Protein AF-A0A2J6HSS2-F1 (afdb_monomer_lite)

pLDDT: mean 77.93, std 13.21, range [39.97, 92.5]

Secondary structure (DSSP, 8-state):
-HHHHHHHHHHHHHTT--HHHHHHHHHHHHHHHHHHHHHHHHHHHHHT--EEEETTEEEESS------

Radius of gyration: 19.44 Å; chains: 1; bounding box: 38×19×56 Å

Sequence (68 aa):
MNTVINRIRADLKESQINIYVFLVFIPIAFLSYLFHEFGH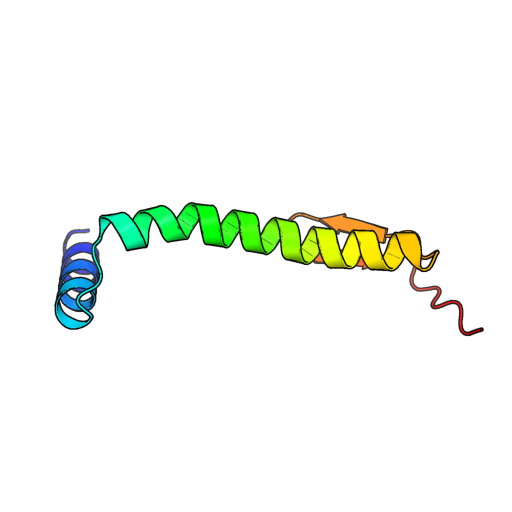WTFGEILGDDMVLSLNNAAPKSGVFSSS
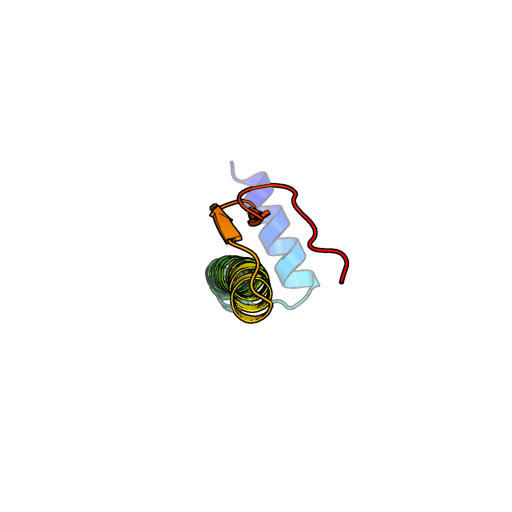
Foldseek 3Di:
DVPVVVVVVVVCVVVVHDPVVVVVVVVVVLVVLVVVQVVVQVVCVVVVFCWDGDSVHIDGPDPPPPPD

Structure (mmCIF, N/CA/C/O backbone):
data_AF-A0A2J6HSS2-F1
#
_entry.id   AF-A0A2J6HSS2-F1
#
loop_
_atom_site.group_PDB
_atom_site.id
_atom_site.type_symbol
_atom_site.label_atom_id
_atom_site.label_alt_id
_atom_site.label_comp_id
_atom_site.label_asym_id
_atom_site.label_entity_id
_atom_site.label_seq_id
_atom_site.pdbx_PDB_ins_code
_atom_site.Cartn_x
_atom_site.Cartn_y
_atom_site.Cartn_z
_atom_site.occupancy
_atom_site.B_iso_or_equiv
_atom_site.auth_seq_id
_atom_site.auth_comp_id
_atom_site.auth_asym_id
_atom_site.auth_atom_id
_atom_site.pdbx_PDB_model_num
ATOM 1 N N . MET A 1 1 ? -7.820 13.246 23.184 1.00 57.09 1 MET A N 1
ATOM 2 C CA . MET A 1 1 ? -7.591 11.910 22.583 1.00 57.09 1 MET A CA 1
ATOM 3 C C . MET A 1 1 ? -8.860 11.045 22.500 1.00 57.09 1 MET A C 1
ATOM 5 O O . MET A 1 1 ? -9.021 10.352 21.510 1.00 57.09 1 MET A O 1
ATOM 9 N N . ASN A 1 2 ? -9.808 11.125 23.449 1.00 67.12 2 ASN A N 1
ATOM 10 C CA . ASN A 1 2 ? -11.032 10.291 23.447 1.00 67.12 2 ASN A CA 1
ATOM 11 C C . ASN A 1 2 ? -12.116 10.659 22.412 1.00 67.12 2 ASN A C 1
ATOM 13 O O . ASN A 1 2 ? -12.903 9.804 22.015 1.00 67.12 2 ASN A O 1
ATOM 17 N N . THR A 1 3 ? -12.180 11.907 21.951 1.00 82.94 3 THR A N 1
ATOM 18 C CA . THR A 1 3 ? -13.258 12.386 21.066 1.00 82.94 3 THR A CA 1
ATOM 19 C C . THR A 1 3 ? -13.229 11.772 19.667 1.00 82.94 3 THR A C 1
ATOM 21 O O . THR A 1 3 ? -14.285 11.470 19.120 1.00 82.94 3 THR A O 1
ATOM 24 N N . VAL A 1 4 ? -12.043 11.541 19.101 1.00 83.25 4 VAL A N 1
ATOM 25 C CA . VAL A 1 4 ? -11.890 10.948 17.758 1.00 83.25 4 VAL A CA 1
ATOM 26 C C . VAL A 1 4 ? -12.292 9.473 17.761 1.00 83.25 4 VAL A C 1
ATOM 28 O O . VAL A 1 4 ? -13.061 9.044 16.909 1.00 83.25 4 VAL A O 1
ATOM 31 N N . ILE A 1 5 ? -11.851 8.714 18.768 1.00 84.06 5 ILE A N 1
ATOM 32 C CA . ILE A 1 5 ? -12.190 7.290 18.911 1.00 84.06 5 ILE A CA 1
ATOM 33 C C . ILE A 1 5 ? -13.703 7.105 19.083 1.00 84.06 5 ILE A C 1
ATOM 35 O O . ILE A 1 5 ? -14.286 6.195 18.497 1.00 84.06 5 ILE A O 1
ATOM 39 N N . ASN A 1 6 ? -14.350 7.983 19.854 1.00 86.81 6 ASN A N 1
ATOM 40 C CA . ASN A 1 6 ? -15.797 7.927 20.059 1.00 86.81 6 ASN A CA 1
ATOM 41 C C . ASN A 1 6 ? -16.583 8.220 18.774 1.00 86.81 6 ASN A C 1
ATOM 43 O O . ASN A 1 6 ? -17.589 7.558 18.538 1.00 86.81 6 ASN A O 1
ATOM 47 N N . ARG A 1 7 ? -16.108 9.149 17.931 1.00 86.88 7 ARG A N 1
ATOM 48 C CA . ARG A 1 7 ? -16.702 9.408 16.609 1.00 86.88 7 ARG A CA 1
ATOM 49 C C . ARG A 1 7 ? -16.563 8.204 15.683 1.00 86.88 7 ARG A C 1
ATOM 51 O O . ARG A 1 7 ? -17.569 7.709 15.206 1.00 86.88 7 ARG A O 1
ATOM 58 N N . ILE A 1 8 ? -15.359 7.641 15.561 1.00 85.25 8 ILE A N 1
ATOM 59 C CA . ILE A 1 8 ? -15.119 6.447 14.732 1.00 85.25 8 ILE A CA 1
ATOM 60 C C . ILE A 1 8 ? -16.015 5.279 15.170 1.00 85.25 8 ILE A C 1
ATOM 62 O O . ILE A 1 8 ? -16.597 4.593 14.339 1.00 85.25 8 ILE A O 1
ATOM 66 N N . ARG A 1 9 ? -16.174 5.051 16.481 1.00 83.00 9 ARG A N 1
ATOM 67 C CA . ARG A 1 9 ? -17.081 4.005 16.985 1.00 83.00 9 ARG A CA 1
ATOM 68 C C . ARG A 1 9 ? -18.550 4.281 16.669 1.00 83.00 9 ARG A C 1
ATOM 70 O O . ARG A 1 9 ? -19.280 3.324 16.419 1.00 83.00 9 ARG A O 1
ATOM 77 N N . ALA A 1 10 ? -18.986 5.539 16.729 1.00 86.00 10 ALA A N 1
ATOM 78 C CA . ALA A 1 10 ? -20.350 5.918 16.378 1.00 86.00 10 ALA A CA 1
ATOM 79 C C . ALA A 1 10 ? -20.614 5.671 14.886 1.00 86.00 10 ALA A C 1
ATOM 81 O O . ALA A 1 10 ? -21.569 4.970 14.562 1.00 86.00 10 ALA A O 1
ATOM 82 N N . ASP A 1 11 ? -19.704 6.116 14.019 1.00 85.12 11 ASP A N 1
ATOM 83 C CA . ASP A 1 11 ? -19.808 5.964 12.564 1.00 85.12 11 ASP A CA 1
ATOM 84 C C . ASP A 1 11 ? -19.804 4.484 12.144 1.00 85.12 11 ASP A C 1
ATOM 86 O O . ASP A 1 11 ? -20.605 4.059 11.310 1.00 85.12 11 ASP A O 1
ATOM 90 N N . LEU A 1 12 ? -18.950 3.659 12.766 1.00 84.19 12 LEU A N 1
ATOM 91 C CA . LEU A 1 12 ? -18.925 2.210 12.530 1.00 84.19 12 LEU A CA 1
ATOM 92 C C . LEU A 1 12 ? -20.225 1.533 12.977 1.00 84.19 12 LEU A C 1
ATOM 94 O O . LEU A 1 12 ? -20.704 0.622 12.304 1.00 84.19 12 LEU A O 1
ATOM 98 N N . LYS A 1 13 ? -20.807 1.974 14.099 1.00 84.12 13 LYS A N 1
ATOM 99 C CA . LYS A 1 13 ? -22.075 1.438 14.606 1.00 84.12 13 LYS A CA 1
ATOM 100 C C . LYS A 1 13 ? -23.250 1.828 13.708 1.00 84.12 13 LYS A C 1
ATOM 102 O O . LYS A 1 13 ? -24.097 0.978 13.449 1.00 84.12 13 LYS A O 1
ATOM 107 N N . GLU A 1 14 ? -23.293 3.073 13.239 1.00 87.50 14 GLU A N 1
ATOM 108 C CA . GLU A 1 14 ? -24.302 3.561 12.291 1.00 87.50 14 GLU A CA 1
ATOM 109 C C . GLU A 1 14 ? -24.210 2.820 10.952 1.00 87.50 14 GLU A C 1
ATOM 111 O O . GLU A 1 14 ? -25.215 2.342 10.437 1.00 87.50 14 GLU A O 1
ATOM 116 N N . SER A 1 15 ? -22.989 2.619 10.454 1.00 85.06 15 SER A N 1
ATOM 117 C CA . SER A 1 15 ? -22.725 1.901 9.201 1.00 85.06 15 SER A CA 1
ATOM 118 C C . SER A 1 15 ? -22.835 0.375 9.329 1.00 85.06 15 SER A C 1
ATOM 120 O O . SER A 1 15 ? -22.627 -0.338 8.351 1.00 85.06 15 SER A O 1
ATOM 122 N N . GLN A 1 16 ? -23.114 -0.147 10.531 1.00 88.69 16 GLN A N 1
ATOM 123 C CA . GLN A 1 16 ? -23.123 -1.583 10.853 1.00 88.69 16 GLN A CA 1
ATOM 124 C C . GLN A 1 16 ? -21.810 -2.313 10.499 1.00 88.69 16 GLN A C 1
ATOM 126 O O . GLN A 1 16 ? -21.792 -3.525 10.277 1.00 88.69 16 GLN A O 1
ATOM 131 N N . ILE A 1 17 ? -20.689 -1.590 10.474 1.00 82.38 17 ILE A N 1
ATOM 132 C CA . ILE A 1 17 ? -19.374 -2.138 10.146 1.00 82.38 17 ILE A CA 1
ATOM 133 C C . ILE A 1 17 ? -18.735 -2.686 11.418 1.00 82.38 17 ILE A C 1
ATOM 135 O O . ILE A 1 17 ? -18.547 -1.990 12.418 1.00 82.38 17 ILE A O 1
ATOM 139 N N . ASN A 1 18 ? -18.338 -3.953 11.366 1.00 87.25 18 ASN A N 1
ATOM 140 C CA . ASN A 1 18 ? -17.577 -4.564 12.440 1.00 87.25 18 ASN A CA 1
ATOM 141 C C . ASN A 1 18 ? -16.166 -3.945 12.504 1.00 87.25 18 ASN A C 1
ATOM 143 O O . ASN A 1 18 ? -15.414 -3.994 11.530 1.00 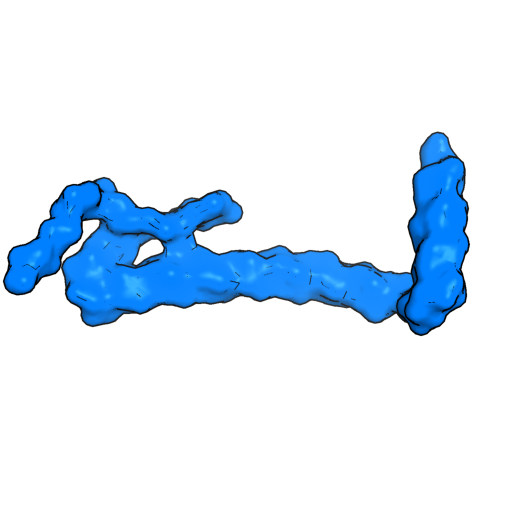87.25 18 ASN A O 1
ATOM 147 N N . ILE A 1 19 ? -15.782 -3.408 13.668 1.00 84.25 19 ILE A N 1
ATOM 148 C CA . ILE A 1 19 ? -14.453 -2.819 13.909 1.00 84.25 19 ILE A CA 1
ATOM 149 C C . ILE A 1 19 ? -13.304 -3.773 13.543 1.00 84.25 19 ILE A C 1
ATOM 151 O O . ILE A 1 19 ? -12.280 -3.323 13.038 1.00 84.25 19 ILE A O 1
ATOM 155 N N . TYR A 1 20 ? -13.468 -5.085 13.733 1.00 87.31 20 TYR A N 1
ATOM 156 C CA . TYR A 1 20 ? -12.465 -6.079 13.348 1.00 87.31 20 TYR A CA 1
ATOM 157 C C . TYR A 1 20 ? -12.304 -6.162 11.826 1.00 87.31 20 TYR A C 1
ATOM 159 O O . TYR A 1 20 ? -11.181 -6.235 11.338 1.00 87.31 20 TYR A O 1
ATOM 167 N N . VAL A 1 21 ? -13.404 -6.076 11.071 1.00 87.69 21 VAL A N 1
ATOM 168 C CA . VAL A 1 21 ? -13.375 -6.042 9.598 1.00 87.69 21 VAL A CA 1
ATOM 169 C C . VAL A 1 21 ? -12.704 -4.759 9.111 1.00 87.69 21 VAL A C 1
ATOM 171 O O . VAL A 1 21 ? -11.848 -4.811 8.232 1.00 87.69 21 VAL A O 1
ATOM 174 N N . PHE A 1 22 ? -13.024 -3.620 9.729 1.00 86.44 22 PHE A N 1
ATOM 175 C CA . PHE A 1 22 ? -12.372 -2.344 9.429 1.00 86.44 22 PHE A CA 1
ATOM 176 C C . PHE A 1 22 ? -10.853 -2.401 9.664 1.00 86.44 22 PHE A C 1
ATOM 178 O O . PHE A 1 22 ? -10.078 -1.970 8.814 1.00 86.44 22 PHE A O 1
ATOM 185 N N . LEU A 1 23 ? -10.411 -2.980 10.785 1.00 89.19 23 LEU A N 1
ATOM 186 C CA . LEU A 1 23 ? -8.984 -3.116 11.090 1.00 89.19 23 LEU A CA 1
ATOM 187 C C . LEU A 1 23 ? -8.259 -4.053 10.115 1.00 89.19 23 LEU A C 1
ATOM 189 O O . LEU A 1 23 ? -7.119 -3.777 9.758 1.00 89.19 23 LEU A O 1
ATOM 193 N N . VAL A 1 24 ? -8.913 -5.121 9.652 1.00 91.88 24 VAL A N 1
ATOM 194 C CA . VAL A 1 24 ? -8.370 -6.025 8.621 1.00 91.88 24 VAL A CA 1
ATOM 195 C C . VAL A 1 24 ? -8.259 -5.330 7.259 1.00 91.88 24 VAL A C 1
ATOM 197 O O . VAL A 1 24 ? -7.349 -5.629 6.490 1.00 91.88 24 VAL A O 1
ATOM 200 N N . PHE A 1 25 ? -9.115 -4.348 6.974 1.00 90.38 25 PHE A N 1
ATOM 201 C CA . PHE A 1 25 ? -9.037 -3.561 5.744 1.00 90.38 25 PHE A CA 1
ATOM 202 C C . PHE A 1 25 ? -7.772 -2.699 5.647 1.00 90.38 25 PHE A C 1
ATOM 204 O O . PHE A 1 25 ? -7.319 -2.425 4.540 1.00 90.38 25 PHE A O 1
ATOM 211 N N . ILE A 1 26 ? -7.168 -2.307 6.773 1.00 90.19 26 ILE A N 1
ATOM 212 C CA . ILE A 1 26 ? -5.958 -1.469 6.795 1.00 90.19 26 ILE A CA 1
ATOM 213 C C . ILE A 1 26 ? -4.773 -2.151 6.080 1.00 90.19 26 ILE A C 1
ATOM 215 O O . ILE A 1 26 ? -4.263 -1.577 5.115 1.00 90.19 26 ILE A O 1
ATOM 219 N N . PRO A 1 27 ? -4.326 -3.365 6.470 1.00 91.06 27 PRO A N 1
ATOM 220 C CA . PRO A 1 27 ? -3.252 -4.049 5.751 1.00 91.06 27 PRO A CA 1
ATOM 221 C C . PRO A 1 27 ? -3.661 -4.459 4.330 1.00 91.06 27 PRO A C 1
ATOM 223 O O . PRO A 1 27 ? -2.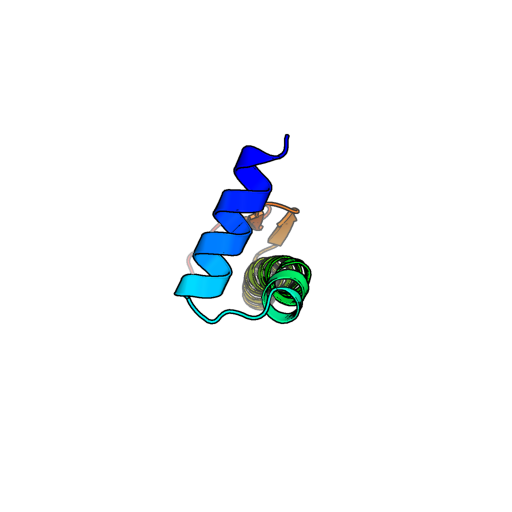819 -4.448 3.436 1.00 91.06 27 PRO A O 1
ATOM 226 N N . ILE A 1 28 ? -4.940 -4.775 4.092 1.00 92.50 28 ILE A N 1
ATOM 227 C CA . ILE A 1 28 ? -5.439 -5.112 2.748 1.00 92.50 28 ILE A CA 1
ATOM 228 C C . ILE A 1 28 ? -5.314 -3.914 1.806 1.00 92.50 28 ILE A C 1
ATOM 230 O O . ILE A 1 28 ? -4.854 -4.081 0.680 1.00 92.50 28 ILE A O 1
ATOM 234 N N . ALA A 1 29 ? -5.681 -2.712 2.252 1.00 89.75 29 ALA A N 1
ATOM 235 C CA . ALA A 1 29 ? -5.560 -1.496 1.456 1.00 89.75 29 ALA A CA 1
ATOM 236 C C . ALA A 1 29 ? -4.094 -1.210 1.096 1.00 89.75 29 ALA A C 1
ATOM 238 O O . ALA A 1 29 ? -3.796 -0.910 -0.058 1.00 89.75 29 ALA A O 1
ATOM 239 N N . PHE A 1 30 ? -3.176 -1.384 2.052 1.00 88.38 30 PHE A N 1
ATOM 240 C CA . PHE A 1 30 ? -1.740 -1.236 1.808 1.00 88.38 30 PHE A CA 1
ATOM 241 C C . PHE A 1 30 ? -1.211 -2.249 0.781 1.00 88.38 30 PHE A C 1
ATOM 243 O O . PHE A 1 30 ? -0.536 -1.869 -0.173 1.00 88.38 30 PHE A O 1
ATOM 250 N N . LEU A 1 31 ? -1.549 -3.533 0.936 1.00 90.06 31 LEU A N 1
ATOM 251 C CA . LEU A 1 31 ? -1.146 -4.567 -0.022 1.00 90.06 31 LEU A CA 1
ATOM 252 C C . LEU A 1 31 ? -1.750 -4.323 -1.405 1.00 90.06 31 LEU A C 1
ATOM 254 O O . LEU A 1 31 ? -1.056 -4.468 -2.404 1.00 90.06 31 LEU A O 1
ATOM 258 N N . SER A 1 32 ? -3.019 -3.917 -1.468 1.00 89.50 32 SER A N 1
ATOM 259 C CA . SER A 1 32 ? -3.698 -3.602 -2.729 1.00 89.50 32 SER A CA 1
ATOM 260 C C . SER A 1 32 ? -2.996 -2.467 -3.468 1.00 89.50 32 SER A C 1
ATOM 262 O O . SER A 1 32 ? -2.816 -2.555 -4.677 1.00 89.50 32 SER A O 1
ATOM 264 N N . TYR A 1 33 ? -2.548 -1.439 -2.742 1.00 88.12 33 TYR A N 1
ATOM 265 C CA . TYR A 1 33 ? -1.749 -0.355 -3.306 1.00 88.12 33 TYR A CA 1
ATOM 266 C C . TYR A 1 33 ? -0.404 -0.858 -3.852 1.00 88.12 33 TYR A C 1
ATOM 268 O O . TYR A 1 33 ? -0.053 -0.564 -4.990 1.00 88.12 33 TYR A O 1
ATOM 276 N N . LEU A 1 34 ? 0.308 -1.697 -3.093 1.00 87.94 34 LEU A N 1
ATOM 277 C CA . LEU A 1 34 ? 1.573 -2.283 -3.546 1.00 87.94 34 LEU A CA 1
ATOM 278 C C . LEU A 1 34 ? 1.384 -3.116 -4.821 1.00 87.94 34 LEU A C 1
ATOM 280 O O . LEU A 1 34 ? 2.142 -2.956 -5.773 1.00 87.94 34 LEU A O 1
ATOM 284 N N . PHE A 1 35 ? 0.354 -3.965 -4.872 1.00 89.81 35 PHE A N 1
ATOM 285 C CA . PHE A 1 35 ? 0.034 -4.748 -6.068 1.00 89.81 35 PHE A CA 1
ATOM 286 C C . PHE A 1 35 ? -0.415 -3.880 -7.249 1.00 89.81 35 PHE A C 1
ATOM 288 O O . PHE A 1 35 ? -0.137 -4.238 -8.391 1.00 89.81 35 PHE A O 1
ATOM 295 N N . HIS A 1 36 ? -1.080 -2.751 -6.997 1.00 86.06 36 HIS A N 1
ATOM 296 C CA . HIS A 1 36 ? -1.476 -1.804 -8.037 1.00 86.06 36 HIS A CA 1
ATOM 297 C C . HIS A 1 36 ? -0.253 -1.188 -8.728 1.00 86.06 36 HIS A C 1
ATOM 299 O O . HIS A 1 36 ? -0.126 -1.277 -9.948 1.00 86.06 36 HIS A O 1
ATOM 305 N N . GLU A 1 37 ? 0.689 -0.650 -7.950 1.00 83.44 37 GLU A N 1
ATOM 306 C CA . GLU A 1 37 ? 1.939 -0.084 -8.476 1.00 83.44 37 GLU A CA 1
ATOM 307 C C . GLU A 1 37 ? 2.832 -1.168 -9.106 1.00 83.44 37 GLU A C 1
ATOM 309 O O . GLU A 1 37 ? 3.416 -0.968 -10.171 1.00 83.44 37 GLU A O 1
ATOM 314 N N . PHE A 1 38 ? 2.890 -2.359 -8.500 1.00 85.56 38 PHE A N 1
ATOM 315 C CA . PHE A 1 38 ? 3.610 -3.504 -9.063 1.00 85.56 38 PHE A CA 1
ATOM 316 C C . PHE A 1 38 ? 3.029 -3.954 -10.409 1.00 85.56 38 PHE A C 1
ATOM 318 O O . PHE A 1 38 ? 3.777 -4.351 -11.303 1.00 85.56 38 PHE A O 1
ATOM 325 N N . GLY A 1 39 ? 1.707 -3.873 -10.572 1.00 85.50 39 GLY A N 1
ATOM 326 C CA . GLY A 1 39 ? 1.032 -4.113 -11.841 1.00 85.50 39 GLY A CA 1
ATOM 327 C C . GLY A 1 39 ? 1.514 -3.143 -12.914 1.00 85.50 39 GLY A C 1
ATOM 328 O O . GLY A 1 39 ? 1.995 -3.594 -13.949 1.00 85.50 39 GLY A O 1
ATOM 329 N N . HIS A 1 40 ? 1.463 -1.834 -12.649 1.00 83.94 40 HIS A N 1
ATOM 330 C CA . HIS A 1 40 ? 1.958 -0.810 -13.584 1.00 83.94 40 HIS A CA 1
ATOM 331 C C . HIS A 1 40 ? 3.416 -1.044 -13.979 1.00 83.94 40 HIS A C 1
ATOM 333 O O . HIS A 1 40 ? 3.744 -0.998 -15.162 1.00 83.94 40 HIS A O 1
ATOM 339 N N . TRP A 1 41 ? 4.269 -1.372 -13.008 1.00 83.81 41 TRP A N 1
ATOM 340 C CA . TRP A 1 41 ? 5.664 -1.727 -13.262 1.00 83.81 41 TRP A CA 1
ATOM 341 C C . TRP A 1 41 ? 5.798 -2.968 -14.158 1.00 83.81 41 TRP A C 1
ATOM 343 O O . TRP A 1 41 ? 6.471 -2.913 -15.181 1.00 83.81 41 TRP A O 1
ATOM 353 N N . THR A 1 42 ? 5.104 -4.060 -13.824 1.00 83.75 42 THR A N 1
ATOM 354 C CA . THR A 1 42 ? 5.171 -5.325 -14.578 1.00 83.75 42 THR A CA 1
ATOM 355 C C . THR A 1 42 ? 4.651 -5.159 -16.005 1.00 83.75 42 THR A C 1
ATOM 357 O O . THR A 1 42 ? 5.238 -5.698 -16.940 1.00 83.75 42 THR A O 1
ATOM 360 N N . PHE A 1 43 ? 3.557 -4.414 -16.194 1.00 82.31 43 PHE A N 1
ATOM 361 C CA . PHE A 1 43 ? 3.020 -4.132 -17.523 1.00 82.31 43 PHE A CA 1
ATOM 362 C C . PHE A 1 43 ? 3.993 -3.301 -18.364 1.00 82.31 43 PHE A C 1
ATOM 364 O O . PHE A 1 43 ? 4.172 -3.630 -19.533 1.00 82.31 43 PHE A O 1
ATOM 371 N N . GLY A 1 44 ? 4.646 -2.282 -17.795 1.00 79.12 44 GLY A N 1
ATOM 372 C CA . GLY A 1 44 ? 5.656 -1.506 -18.524 1.00 79.12 44 GLY A CA 1
ATOM 373 C C . GLY A 1 44 ? 6.879 -2.345 -18.906 1.00 79.12 44 GLY A C 1
ATOM 374 O O . GLY A 1 44 ? 7.282 -2.329 -20.065 1.00 79.12 44 GLY A O 1
ATOM 375 N N . GLU A 1 45 ? 7.369 -3.190 -17.994 1.00 81.19 45 GLU A N 1
ATOM 376 C CA . GLU A 1 45 ? 8.501 -4.087 -18.265 1.00 81.19 45 GLU A CA 1
ATOM 377 C C . GLU A 1 45 ? 8.173 -5.110 -19.373 1.00 81.19 45 GLU A C 1
ATOM 379 O O . GLU A 1 45 ? 8.979 -5.354 -20.270 1.00 81.19 45 GLU A O 1
ATOM 384 N N . ILE A 1 46 ? 6.958 -5.681 -19.363 1.00 83.06 46 ILE A N 1
ATOM 385 C CA . ILE A 1 46 ? 6.489 -6.604 -20.415 1.00 83.06 46 ILE A CA 1
ATOM 386 C C . ILE A 1 46 ? 6.381 -5.898 -21.774 1.00 83.06 46 ILE A C 1
ATOM 388 O O . ILE A 1 46 ? 6.634 -6.520 -22.806 1.00 83.06 46 ILE A O 1
ATOM 392 N N . LEU A 1 47 ? 6.000 -4.620 -21.788 1.00 81.94 47 LEU A N 1
ATOM 393 C CA . LEU A 1 47 ? 5.914 -3.808 -23.005 1.00 81.94 47 LEU A CA 1
ATOM 394 C C . LEU A 1 47 ? 7.289 -3.322 -23.500 1.00 81.94 47 LEU A C 1
ATOM 396 O O . LEU A 1 47 ? 7.372 -2.789 -24.604 1.00 81.94 47 LEU A O 1
ATOM 400 N N . GLY A 1 48 ? 8.361 -3.580 -22.742 1.00 75.44 48 GLY A N 1
ATOM 401 C CA . GLY A 1 48 ? 9.739 -3.245 -23.102 1.00 75.44 48 GLY A CA 1
ATOM 402 C C . GLY A 1 48 ? 10.221 -1.889 -22.582 1.00 75.44 48 GLY A C 1
ATOM 403 O O . GLY A 1 48 ? 11.305 -1.456 -22.974 1.00 75.44 48 GLY A O 1
ATOM 404 N N . ASP A 1 49 ? 9.451 -1.235 -21.710 1.00 71.12 49 ASP A N 1
ATOM 405 C CA . ASP A 1 49 ? 9.854 -0.001 -21.040 1.00 71.12 49 ASP A CA 1
ATOM 406 C C . ASP A 1 49 ? 10.562 -0.331 -19.718 1.00 71.12 49 ASP A C 1
ATOM 408 O O . ASP A 1 49 ? 10.001 -1.008 -18.861 1.00 71.12 49 ASP A O 1
ATOM 412 N N . ASP A 1 50 ? 11.781 0.184 -19.526 1.00 73.31 50 ASP A N 1
ATOM 413 C CA . ASP A 1 50 ? 12.518 0.084 -18.256 1.00 73.31 50 ASP A CA 1
ATOM 414 C C . ASP A 1 50 ? 11.722 0.820 -17.159 1.00 73.31 50 ASP A C 1
ATOM 416 O O . ASP A 1 50 ? 11.711 2.058 -17.117 1.00 73.31 50 ASP A O 1
ATOM 420 N N . MET A 1 51 ? 11.065 0.094 -16.251 1.00 76.12 51 MET A N 1
ATOM 421 C CA . MET A 1 51 ? 10.229 0.690 -15.201 1.00 76.12 51 MET A CA 1
ATOM 422 C C . MET A 1 51 ? 10.963 0.768 -13.853 1.00 76.12 51 MET A C 1
ATOM 424 O O . MET A 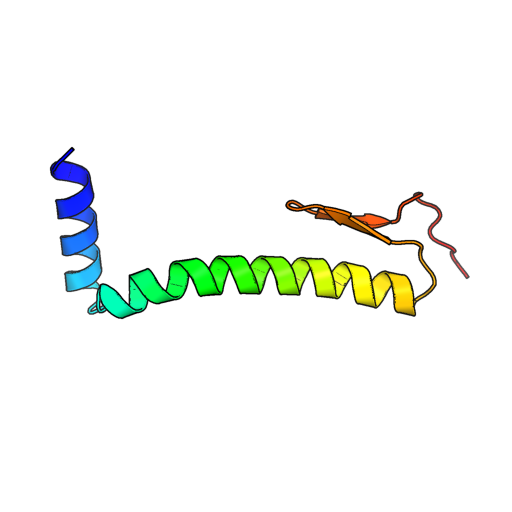1 51 ? 11.716 -0.124 -13.462 1.00 76.12 51 MET A O 1
ATOM 428 N N . VAL A 1 52 ? 10.708 1.825 -13.076 1.00 75.69 52 VAL A N 1
ATOM 429 C CA . VAL A 1 52 ? 11.171 1.963 -11.685 1.00 75.69 52 VAL A CA 1
ATOM 430 C C . VAL A 1 52 ? 9.969 1.979 -10.752 1.00 75.69 52 VAL A C 1
ATOM 432 O O . VAL A 1 52 ? 9.064 2.801 -10.897 1.00 75.69 52 VAL A O 1
ATOM 435 N N . LEU A 1 53 ? 9.982 1.076 -9.770 1.00 69.81 53 LEU A N 1
ATOM 436 C CA . LEU A 1 53 ? 8.971 0.994 -8.723 1.00 69.81 53 LEU A CA 1
ATOM 437 C C . LEU A 1 53 ? 9.416 1.791 -7.488 1.00 69.81 53 LEU A C 1
ATOM 439 O O . LEU A 1 53 ? 10.499 1.574 -6.944 1.00 69.81 53 LEU A O 1
ATOM 443 N N . SER A 1 54 ? 8.560 2.689 -7.020 1.00 68.62 54 SER A N 1
ATOM 444 C CA . SER A 1 54 ? 8.699 3.438 -5.773 1.00 68.62 54 SER A CA 1
ATOM 445 C C . SER A 1 54 ? 7.487 3.189 -4.879 1.00 68.62 54 SER A C 1
ATOM 447 O O . SER A 1 54 ? 6.393 2.900 -5.356 1.00 68.62 54 SER A O 1
ATOM 449 N N . LEU A 1 55 ? 7.664 3.376 -3.569 1.00 65.50 55 LEU A N 1
ATOM 450 C CA . LEU A 1 55 ? 6.601 3.286 -2.557 1.00 65.50 55 LEU A CA 1
ATOM 451 C C . LEU A 1 55 ? 5.420 4.238 -2.795 1.00 65.50 55 LEU A 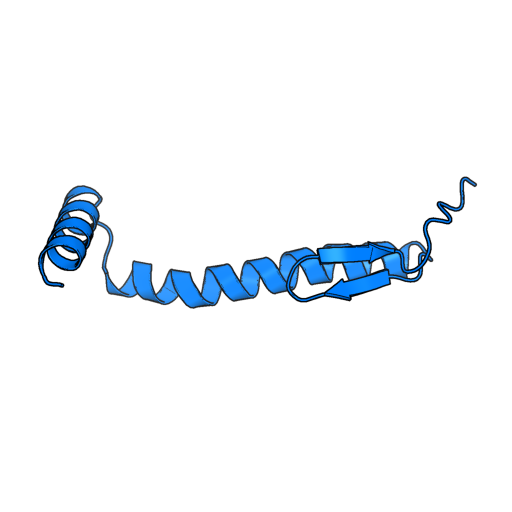C 1
ATOM 453 O O . LEU A 1 55 ? 4.412 4.087 -2.122 1.00 65.50 55 LEU A O 1
ATOM 457 N N . ASN A 1 56 ? 5.558 5.210 -3.701 1.00 65.94 56 ASN A N 1
ATOM 458 C CA . ASN A 1 56 ? 4.516 6.176 -4.044 1.00 65.94 56 ASN A CA 1
ATOM 459 C C . ASN A 1 56 ? 4.196 6.234 -5.552 1.00 65.94 56 ASN A C 1
ATOM 461 O O . ASN A 1 56 ? 3.376 7.065 -5.940 1.00 65.94 56 ASN A O 1
ATOM 465 N N . ASN A 1 57 ? 4.904 5.481 -6.408 1.00 62.84 57 ASN A N 1
ATOM 466 C CA . ASN A 1 57 ? 4.752 5.590 -7.864 1.00 62.84 57 ASN A CA 1
ATOM 467 C C . ASN A 1 57 ? 5.486 4.470 -8.623 1.00 62.84 57 ASN A C 1
ATOM 469 O O . ASN A 1 57 ? 6.636 4.173 -8.299 1.00 62.84 57 ASN A O 1
ATOM 473 N N . ALA A 1 58 ? 4.902 3.953 -9.696 1.00 60.53 58 ALA A N 1
ATOM 474 C CA . ALA A 1 58 ? 5.583 3.197 -10.742 1.00 60.53 58 ALA A CA 1
ATOM 475 C C . ALA A 1 58 ? 5.698 4.053 -12.014 1.00 60.53 58 ALA A C 1
ATOM 477 O O . ALA A 1 58 ? 4.687 4.452 -12.590 1.00 60.53 58 ALA A O 1
ATOM 478 N N . ALA A 1 59 ? 6.920 4.338 -12.470 1.00 65.38 59 ALA A N 1
ATOM 479 C CA . ALA A 1 59 ? 7.137 5.162 -13.661 1.00 65.38 59 ALA A CA 1
ATOM 480 C C . ALA A 1 59 ? 8.314 4.664 -14.519 1.00 65.38 59 ALA A C 1
ATOM 482 O O . ALA A 1 59 ? 9.256 4.084 -13.970 1.00 65.38 59 ALA A O 1
ATOM 483 N N . PRO A 1 60 ? 8.311 4.933 -15.839 1.00 64.00 60 PRO A N 1
ATOM 484 C CA . PRO A 1 60 ? 9.446 4.632 -16.704 1.00 64.00 60 PRO A CA 1
ATOM 485 C C . PRO A 1 60 ? 10.711 5.371 -16.246 1.00 64.00 60 PRO A C 1
ATOM 487 O O . PRO A 1 60 ? 10.679 6.564 -15.933 1.00 64.00 60 PRO A O 1
ATOM 490 N N . LYS A 1 61 ? 11.847 4.670 -16.232 1.00 63.16 61 LYS A N 1
ATOM 491 C CA . LYS A 1 61 ? 13.169 5.156 -15.799 1.00 63.16 61 LYS A CA 1
ATOM 492 C C . LYS A 1 61 ? 13.694 6.307 -16.657 1.00 63.16 61 LYS A C 1
ATOM 494 O O . LYS A 1 61 ? 14.470 7.136 -16.185 1.00 63.16 61 LYS A O 1
ATOM 499 N N . SER A 1 62 ? 13.280 6.361 -17.918 1.00 58.12 62 SER A N 1
ATOM 500 C CA . SER A 1 62 ? 13.530 7.479 -18.819 1.00 58.12 62 SER A CA 1
ATOM 501 C C . SER A 1 62 ? 12.313 7.658 -19.718 1.00 58.12 62 SER A C 1
ATOM 503 O O . SER A 1 62 ? 11.762 6.674 -20.198 1.00 58.12 62 SER A O 1
ATOM 505 N N . GLY A 1 63 ? 11.873 8.902 -19.922 1.00 51.16 63 GLY A N 1
ATOM 506 C CA . GLY A 1 63 ? 10.694 9.251 -20.721 1.00 51.16 63 GLY A CA 1
ATOM 507 C C . GLY A 1 63 ? 10.881 9.070 -22.229 1.00 51.16 63 GLY A C 1
ATOM 508 O O . GLY A 1 63 ? 10.506 9.953 -22.996 1.00 51.16 63 GLY A O 1
ATOM 509 N N . VAL A 1 64 ? 11.472 7.959 -22.662 1.00 49.88 64 VAL A N 1
ATOM 510 C CA . VAL A 1 64 ? 11.439 7.544 -24.059 1.00 49.88 64 VAL A CA 1
ATOM 511 C C . VAL A 1 64 ? 10.233 6.631 -24.201 1.00 49.88 64 VAL A C 1
ATOM 513 O O . VAL A 1 64 ? 10.353 5.417 -24.136 1.00 49.88 64 VAL A O 1
ATOM 516 N N . PHE A 1 65 ? 9.057 7.232 -24.390 1.00 53.22 65 PHE A N 1
ATOM 517 C CA . PHE A 1 65 ? 7.995 6.533 -25.103 1.00 53.22 65 PHE A CA 1
ATOM 518 C C . PHE A 1 65 ? 8.604 6.117 -26.445 1.00 53.22 65 PHE A C 1
ATOM 520 O O . PHE A 1 65 ? 8.828 6.974 -27.303 1.00 53.22 65 PHE A O 1
ATOM 527 N N . SER A 1 66 ? 8.924 4.836 -26.629 1.00 46.66 66 SER A N 1
ATOM 528 C CA . SER A 1 66 ? 9.178 4.320 -27.971 1.00 46.66 66 SER A CA 1
ATOM 529 C C . SER A 1 66 ? 7.843 4.336 -28.704 1.00 46.66 66 SER A C 1
ATOM 531 O O . SER A 1 66 ? 7.076 3.380 -28.657 1.00 46.66 66 SER A O 1
ATOM 533 N N . SER A 1 67 ? 7.531 5.462 -29.346 1.00 41.94 67 SER A N 1
ATOM 534 C CA . SER A 1 67 ? 6.517 5.492 -30.390 1.00 41.94 67 SER A CA 1
ATOM 535 C C . SER A 1 67 ? 7.036 4.629 -31.540 1.00 41.94 67 SER A C 1
ATOM 537 O O . SER A 1 67 ? 7.911 5.063 -32.294 1.00 41.94 67 SER A O 1
ATOM 539 N N . SER A 1 68 ? 6.548 3.394 -31.618 1.00 39.97 68 SER A N 1
ATOM 540 C CA . SER A 1 68 ? 6.591 2.588 -32.839 1.00 39.97 68 SER A CA 1
ATOM 541 C C . SER A 1 68 ? 5.738 3.224 -33.928 1.00 39.97 68 SER A C 1
ATOM 543 O O . SER A 1 68 ? 4.605 3.633 -33.574 1.00 39.97 68 SER A O 1
#